Protein AF-A0A8T4EJM6-F1 (afdb_monomer_lite)

Radius of gyration: 61.66 Å; chains: 1; bounding box: 94×16×198 Å

Foldseek 3Di:
DDDDDDDDDDDDDPDDDDPPPPPPPVVVVVVVVVVVVVVVVVVVVVVVVVVVVVVVVVVVVVVVVVVVVVVVVVVVVVVVVVVVVVVVVVVVVVVVVVVVVVVDDDPVNVVVVVVVVVVVPPPPPQDPVNVVVVVVVPD

Secondary structure (DSSP, 8-state):
---------------S---------HHHHHHHHHHHHHHHHHHHHHHHHHHHHHHHHHHHHHHHHHHHHHHHHHHHHHHHHHHHHHHHHHHHHHHHHHHHHHHSPPHHHHHHHHHHHHHH-GGG---HHHHHHHHHTT-

Sequence (139 aa):
MPEMPQPPKQEVKKNIFGKEESSPNIIADVAAQVNNVSRSVKTVEDRFSTMHKKAQVTEQNMIANDKKLFGEIKIINSELMDLKSEIADMKEKLILLVKELKLSATKEEVGVLQKYLSYWEPMNFVTRAELEKATVKKK

pLDDT: mean 80.83, std 18.85, range [40.97, 98.12]

Structure (mmCIF, N/CA/C/O backbone):
data_AF-A0A8T4EJM6-F1
#
_entry.id   AF-A0A8T4EJM6-F1
#
loop_
_atom_site.group_PDB
_atom_site.id
_atom_site.type_symbol
_atom_site.label_atom_id
_atom_site.label_alt_id
_atom_site.label_comp_id
_atom_site.label_asym_id
_atom_site.label_entity_id
_atom_site.label_seq_id
_atom_site.pdbx_PDB_ins_code
_atom_site.Cartn_x
_atom_site.Cartn_y
_atom_site.Cartn_z
_atom_site.occupancy
_atom_site.B_iso_or_equiv
_atom_site.auth_seq_id
_atom_site.auth_comp_id
_atom_site.auth_asym_id
_atom_site.auth_atom_id
_atom_site.pdbx_PDB_model_num
ATOM 1 N N . MET A 1 1 ? 0.302 -4.172 -131.128 1.00 43.59 1 MET A N 1
ATOM 2 C CA . MET A 1 1 ? 1.629 -4.433 -131.733 1.00 43.59 1 MET A CA 1
ATOM 3 C C . MET A 1 1 ? 2.657 -3.533 -131.051 1.00 43.59 1 MET A C 1
ATOM 5 O O . MET A 1 1 ? 2.238 -2.518 -130.513 1.00 43.59 1 MET A O 1
ATOM 9 N N . PRO A 1 2 ? 3.918 -3.971 -130.935 1.00 48.62 2 PRO A N 1
ATOM 10 C CA . PRO A 1 2 ? 4.542 -4.316 -129.653 1.00 48.62 2 PRO A CA 1
ATOM 11 C C . PRO A 1 2 ? 5.724 -3.408 -129.284 1.00 48.62 2 PRO A C 1
ATOM 13 O O . PRO A 1 2 ? 6.381 -2.906 -130.180 1.00 48.62 2 PRO A O 1
ATOM 16 N N . GLU A 1 3 ? 6.037 -3.294 -127.989 1.00 44.16 3 GLU A N 1
ATOM 17 C CA . GLU A 1 3 ? 7.419 -3.332 -127.476 1.00 44.16 3 GLU A CA 1
ATOM 18 C C . GLU A 1 3 ? 7.443 -3.366 -125.933 1.00 44.16 3 GLU A C 1
ATOM 20 O O . GLU A 1 3 ? 6.932 -2.490 -125.243 1.00 44.16 3 GLU A O 1
ATOM 25 N N . MET A 1 4 ? 8.048 -4.420 -125.398 1.00 57.44 4 MET A N 1
ATOM 26 C CA . MET A 1 4 ? 8.813 -4.474 -124.143 1.00 57.44 4 MET A CA 1
ATOM 27 C C . MET A 1 4 ? 10.078 -5.274 -124.514 1.00 57.44 4 MET A C 1
ATOM 29 O O . MET A 1 4 ? 9.935 -6.127 -125.398 1.00 57.44 4 MET A O 1
ATOM 33 N N . PRO A 1 5 ? 11.273 -5.108 -123.894 1.00 61.00 5 PRO A N 1
ATOM 34 C CA . PRO A 1 5 ? 11.476 -4.945 -122.437 1.00 61.00 5 PRO A CA 1
ATOM 35 C C . PRO A 1 5 ? 12.724 -4.118 -122.003 1.00 61.00 5 PRO A C 1
ATOM 37 O O . PRO A 1 5 ? 13.556 -3.789 -122.838 1.00 61.00 5 PRO A O 1
ATOM 40 N N . GLN A 1 6 ? 12.890 -3.841 -120.690 1.00 59.22 6 GLN A N 1
ATOM 41 C CA . GLN A 1 6 ? 14.132 -4.003 -119.872 1.00 59.22 6 GLN A CA 1
ATOM 42 C C . GLN A 1 6 ? 14.034 -3.340 -118.456 1.00 59.22 6 GLN A C 1
ATOM 44 O O . GLN A 1 6 ? 13.124 -2.543 -118.245 1.00 59.22 6 GLN A O 1
ATOM 49 N N . PRO A 1 7 ? 14.862 -3.732 -117.446 1.00 57.78 7 PRO A N 1
ATOM 50 C CA . PRO A 1 7 ? 14.373 -4.226 -116.142 1.00 57.78 7 PRO A CA 1
ATOM 51 C C . PRO A 1 7 ? 14.774 -3.363 -114.898 1.00 57.78 7 PRO A C 1
ATOM 53 O O . PRO A 1 7 ? 14.925 -2.151 -115.018 1.00 57.78 7 PRO A O 1
ATOM 56 N N . PRO A 1 8 ? 14.828 -3.928 -113.667 1.00 51.88 8 PRO A N 1
ATOM 57 C CA . PRO A 1 8 ? 14.006 -3.570 -112.509 1.00 51.88 8 PRO A CA 1
ATOM 58 C C . PRO A 1 8 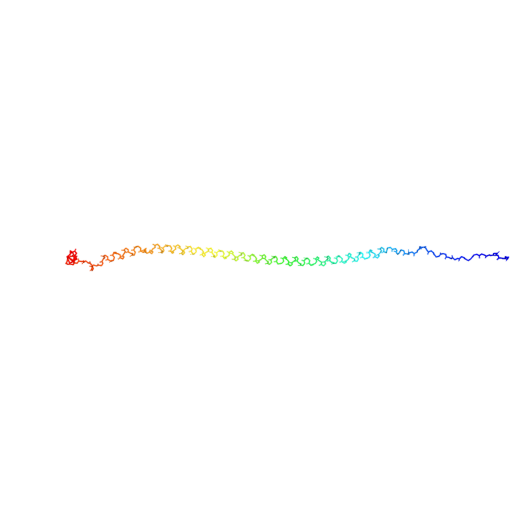? 14.623 -2.492 -111.591 1.00 51.88 8 PRO A C 1
ATOM 60 O O . PRO A 1 8 ? 15.818 -2.515 -111.298 1.00 51.88 8 PRO A O 1
ATOM 63 N N . LYS A 1 9 ? 13.800 -1.603 -111.016 1.00 51.62 9 LYS A N 1
ATOM 64 C CA . LYS A 1 9 ? 14.209 -0.797 -109.852 1.00 51.62 9 LYS A CA 1
ATOM 65 C C . LYS A 1 9 ? 13.709 -1.460 -108.574 1.00 51.62 9 LYS A C 1
ATOM 67 O O . LYS A 1 9 ? 12.513 -1.595 -108.346 1.00 51.62 9 LYS A O 1
ATOM 72 N N . GLN A 1 10 ? 14.679 -1.918 -107.792 1.00 51.53 10 GLN A N 1
ATOM 73 C CA . GLN A 1 10 ? 14.539 -2.431 -106.439 1.00 51.53 10 GLN A CA 1
ATOM 74 C C . GLN A 1 10 ? 13.879 -1.372 -105.550 1.00 51.53 10 GLN A C 1
ATOM 76 O O . GLN A 1 10 ? 14.484 -0.340 -105.270 1.00 51.53 10 GLN A O 1
ATOM 81 N N . GLU A 1 11 ? 12.671 -1.645 -105.064 1.00 44.59 11 GLU A N 1
ATOM 82 C CA . GLU A 1 11 ? 12.148 -0.958 -103.887 1.00 44.59 11 GLU A CA 1
ATOM 83 C C . GLU A 1 11 ? 12.376 -1.834 -102.658 1.00 44.59 11 GLU A C 1
ATOM 85 O O . GLU A 1 11 ? 11.870 -2.950 -102.513 1.00 44.59 11 GLU A O 1
ATOM 90 N N . VAL A 1 12 ? 13.237 -1.299 -101.800 1.00 43.44 12 VAL A N 1
ATOM 91 C CA . VAL A 1 12 ? 13.655 -1.811 -100.505 1.00 43.44 12 VAL A CA 1
ATOM 92 C C . VAL A 1 12 ? 12.421 -2.008 -99.625 1.00 43.44 12 VAL A C 1
ATOM 94 O O . VAL A 1 12 ? 11.829 -1.051 -99.126 1.00 43.44 12 VAL A O 1
ATOM 97 N N . LYS A 1 13 ? 12.035 -3.269 -99.408 1.00 47.09 13 LYS A N 1
ATOM 98 C CA . LYS A 1 13 ? 11.084 -3.637 -98.357 1.00 47.09 13 LYS A CA 1
ATOM 99 C C . LYS A 1 13 ? 11.690 -3.254 -97.005 1.00 47.09 13 LYS A C 1
ATOM 101 O O . LYS A 1 13 ? 12.674 -3.843 -96.571 1.00 47.09 13 LYS A O 1
ATOM 106 N N . LYS A 1 14 ? 11.099 -2.257 -96.350 1.00 50.00 14 LYS A N 1
ATOM 107 C CA . LYS A 1 14 ? 11.385 -1.877 -94.962 1.00 50.00 14 LYS A CA 1
ATOM 108 C C . LYS A 1 14 ? 10.957 -3.029 -94.032 1.00 50.00 14 LYS A C 1
ATOM 110 O O . LYS A 1 14 ? 9.767 -3.304 -93.907 1.00 50.00 14 LYS A O 1
ATOM 115 N N . ASN A 1 15 ? 11.942 -3.693 -93.423 1.00 45.47 15 ASN A N 1
ATOM 116 C CA . ASN A 1 15 ? 11.870 -4.573 -92.240 1.00 45.47 15 ASN A CA 1
ATOM 117 C C . ASN A 1 15 ? 10.779 -4.066 -91.261 1.00 45.47 15 ASN A C 1
ATOM 119 O O . ASN A 1 15 ? 10.802 -2.891 -90.905 1.00 45.47 15 ASN A O 1
ATOM 123 N N . ILE A 1 16 ? 9.701 -4.779 -90.896 1.00 54.12 16 ILE A N 1
ATOM 124 C CA . ILE A 1 16 ? 9.579 -6.032 -90.121 1.00 54.12 16 ILE A CA 1
ATOM 125 C C . ILE A 1 16 ? 10.751 -6.244 -89.155 1.00 54.12 16 ILE A C 1
ATOM 127 O O . ILE A 1 16 ? 11.829 -6.636 -89.573 1.00 54.12 16 ILE A O 1
ATOM 131 N N . PHE A 1 17 ? 10.476 -6.054 -87.862 1.00 52.31 17 PHE A N 1
ATOM 132 C CA . PHE A 1 17 ? 11.355 -6.302 -86.713 1.00 52.31 17 PHE A CA 1
ATOM 133 C C . PHE A 1 17 ? 12.494 -5.296 -86.481 1.00 52.31 17 PHE A C 1
ATOM 135 O O . PHE A 1 17 ? 13.527 -5.298 -87.136 1.00 52.31 17 PHE A O 1
ATOM 142 N N . GLY A 1 18 ? 12.292 -4.459 -85.465 1.00 43.28 18 GLY A N 1
ATOM 143 C CA . GLY A 1 18 ? 13.284 -3.519 -84.951 1.00 43.28 18 GLY A CA 1
ATOM 144 C C . GLY A 1 18 ? 12.760 -2.775 -83.729 1.00 43.28 18 GLY A C 1
ATOM 145 O O . GLY A 1 18 ? 12.884 -1.560 -83.644 1.00 43.28 18 GLY A O 1
ATOM 146 N N . LYS A 1 19 ? 12.095 -3.489 -82.812 1.00 45.06 19 LYS A N 1
ATOM 147 C CA . LYS A 1 19 ? 11.938 -3.006 -81.443 1.00 45.06 19 LYS A CA 1
ATOM 148 C C . LYS A 1 19 ? 13.307 -3.234 -80.811 1.00 45.06 19 LYS A C 1
ATOM 150 O O . LYS A 1 19 ? 13.647 -4.377 -80.522 1.00 45.06 19 LYS A O 1
ATOM 155 N N . GLU A 1 20 ? 14.118 -2.185 -80.704 1.00 47.81 20 GLU A N 1
ATOM 156 C CA . GLU A 1 20 ? 15.260 -2.198 -79.791 1.00 47.81 20 GLU A CA 1
ATOM 157 C C . GLU A 1 20 ? 14.686 -2.416 -78.393 1.00 47.81 20 GLU A C 1
ATOM 159 O O . GLU A 1 20 ? 14.169 -1.506 -77.743 1.00 47.81 20 GLU A O 1
ATOM 164 N N . GLU A 1 21 ? 14.683 -3.674 -77.968 1.00 49.88 21 GLU A N 1
ATOM 165 C CA . GLU A 1 21 ? 14.580 -4.022 -76.567 1.00 49.88 21 GLU A CA 1
ATOM 166 C C . GLU A 1 21 ? 15.812 -3.420 -75.900 1.00 49.88 21 GLU A C 1
ATOM 168 O O . GLU A 1 21 ? 16.925 -3.925 -76.021 1.00 49.88 21 GLU A O 1
ATOM 173 N N . SER A 1 22 ? 15.611 -2.273 -75.254 1.00 56.03 22 SER A N 1
ATOM 174 C CA . SER A 1 22 ? 16.578 -1.689 -74.343 1.00 56.03 22 SER A CA 1
ATOM 175 C C . SER A 1 22 ? 16.970 -2.766 -73.337 1.00 56.03 22 SER A C 1
ATOM 177 O O . SER A 1 22 ? 16.144 -3.162 -72.509 1.00 56.03 22 SER A O 1
ATOM 179 N N . SER A 1 23 ? 18.203 -3.260 -73.439 1.00 58.19 23 SER A N 1
ATOM 180 C CA . SER A 1 23 ? 18.793 -4.205 -72.499 1.00 58.19 23 SER A CA 1
ATOM 181 C C . SER A 1 23 ? 18.450 -3.786 -71.067 1.00 58.19 23 SER A C 1
ATOM 183 O O . SER A 1 23 ? 18.584 -2.595 -70.756 1.00 58.19 23 SER A O 1
ATOM 185 N N . PRO A 1 24 ? 18.010 -4.702 -70.182 1.00 60.78 24 PRO A N 1
ATOM 186 C CA . PRO A 1 24 ? 17.801 -4.357 -68.785 1.00 60.78 24 PRO A CA 1
ATOM 187 C C . PRO A 1 24 ? 19.124 -3.800 -68.273 1.00 60.78 24 PRO A C 1
ATOM 189 O O . PRO A 1 24 ? 20.154 -4.471 -68.310 1.00 60.78 24 PRO A O 1
ATOM 192 N N . ASN A 1 25 ? 19.126 -2.527 -67.897 1.00 73.75 25 ASN A N 1
ATOM 193 C CA . ASN A 1 25 ? 20.334 -1.834 -67.491 1.00 73.75 25 ASN A CA 1
ATOM 194 C C . ASN A 1 25 ? 20.641 -2.290 -66.057 1.00 73.75 25 ASN A C 1
ATOM 196 O O . ASN A 1 25 ? 20.297 -1.613 -65.092 1.00 73.75 25 ASN A O 1
ATOM 200 N N . ILE A 1 26 ? 21.206 -3.498 -65.924 1.00 80.06 26 ILE A N 1
ATOM 201 C CA . ILE A 1 26 ? 21.431 -4.215 -64.655 1.00 80.06 26 ILE A CA 1
ATOM 202 C C . ILE A 1 26 ? 22.166 -3.317 -63.653 1.00 80.06 26 ILE A C 1
ATOM 204 O O . ILE A 1 26 ? 21.869 -3.325 -62.465 1.00 80.06 26 ILE A O 1
ATOM 208 N N . ILE A 1 27 ? 23.075 -2.472 -64.142 1.00 83.12 27 ILE A N 1
ATOM 209 C CA . ILE A 1 27 ? 23.833 -1.518 -63.326 1.00 83.12 27 ILE A CA 1
ATOM 210 C C . ILE A 1 27 ? 22.912 -0.462 -62.690 1.00 83.12 27 ILE A C 1
ATOM 212 O O . ILE A 1 27 ? 23.094 -0.115 -61.524 1.00 83.12 27 ILE A O 1
ATOM 216 N N . ALA A 1 28 ? 21.906 0.027 -63.418 1.00 86.31 28 ALA A N 1
ATOM 217 C CA . ALA A 1 28 ? 20.951 1.006 -62.903 1.00 86.31 28 ALA A CA 1
ATOM 218 C C . ALA A 1 28 ? 19.988 0.388 -61.876 1.00 86.31 28 ALA A C 1
ATOM 220 O O . ALA A 1 28 ? 19.668 1.029 -60.876 1.00 86.31 28 ALA A O 1
ATOM 221 N N . ASP A 1 29 ? 19.573 -0.863 -62.085 1.00 88.44 29 ASP A N 1
ATOM 222 C CA . ASP A 1 29 ? 18.724 -1.597 -61.139 1.00 88.44 29 ASP A CA 1
ATOM 223 C C . ASP A 1 29 ? 19.488 -1.931 -59.844 1.00 88.44 29 ASP A C 1
ATOM 225 O O . ASP A 1 29 ? 19.028 -1.628 -58.743 1.00 88.44 29 ASP A O 1
ATOM 229 N N . VAL A 1 30 ? 20.733 -2.410 -59.952 1.00 89.25 30 VAL A N 1
ATOM 230 C CA . VAL A 1 30 ? 21.613 -2.623 -58.789 1.00 89.25 30 VAL A CA 1
ATOM 231 C C . VAL A 1 30 ? 21.860 -1.311 -58.036 1.00 89.25 30 VAL A C 1
ATOM 233 O O . VAL A 1 30 ? 21.776 -1.282 -56.808 1.00 89.25 30 VAL A O 1
ATOM 236 N N . ALA A 1 31 ? 22.091 -0.196 -58.736 1.00 90.56 31 ALA A N 1
ATOM 237 C CA . ALA A 1 31 ? 22.241 1.112 -58.098 1.00 90.56 31 ALA A CA 1
ATOM 238 C C . ALA A 1 31 ? 20.957 1.568 -57.375 1.00 90.56 31 ALA A C 1
ATOM 240 O O . ALA A 1 31 ? 21.029 2.149 -56.288 1.00 90.56 31 ALA A O 1
ATOM 241 N N . ALA A 1 32 ? 19.774 1.291 -57.929 1.00 92.31 32 ALA A N 1
ATOM 242 C CA . ALA A 1 32 ? 18.498 1.578 -57.273 1.00 92.31 32 ALA A CA 1
ATOM 243 C C . ALA A 1 32 ? 18.293 0.711 -56.018 1.00 92.31 32 ALA A C 1
ATOM 245 O O . ALA A 1 32 ? 17.879 1.220 -54.972 1.00 92.31 32 ALA A O 1
ATOM 246 N N . GLN A 1 33 ? 18.650 -0.572 -56.085 1.00 93.12 33 GLN A N 1
ATOM 247 C CA . GLN A 1 33 ? 18.592 -1.492 -54.949 1.00 93.12 33 GLN A CA 1
ATOM 248 C C . GLN A 1 33 ? 19.548 -1.070 -53.826 1.00 93.12 33 GLN A C 1
ATOM 250 O O . GLN A 1 33 ? 19.130 -1.007 -52.670 1.00 93.12 33 GLN A O 1
ATOM 255 N N . VAL A 1 34 ? 20.784 -0.672 -54.146 1.00 93.44 34 VAL A N 1
ATOM 256 C CA . VAL A 1 34 ? 21.749 -0.147 -53.160 1.00 93.44 34 VAL A CA 1
ATOM 257 C C . VAL A 1 34 ? 21.217 1.121 -52.484 1.00 93.44 34 VAL A C 1
ATOM 259 O O . VAL A 1 34 ? 21.299 1.254 -51.261 1.00 93.44 34 VAL A O 1
ATOM 262 N N . ASN A 1 35 ? 20.599 2.027 -53.244 1.00 94.50 35 ASN A N 1
ATOM 263 C CA . ASN A 1 35 ? 19.969 3.221 -52.680 1.00 94.50 35 ASN A CA 1
ATOM 264 C C . ASN A 1 35 ? 18.786 2.882 -51.756 1.00 94.50 35 ASN A C 1
ATOM 266 O O . ASN A 1 35 ? 18.632 3.498 -50.698 1.00 94.50 35 ASN A O 1
ATOM 270 N N . ASN A 1 36 ? 17.971 1.885 -52.107 1.00 95.19 36 ASN A N 1
ATOM 271 C CA . ASN A 1 36 ? 16.874 1.417 -51.256 1.00 95.19 36 ASN A CA 1
ATOM 272 C C . ASN A 1 36 ? 17.380 0.756 -49.968 1.00 95.19 36 ASN A C 1
ATOM 274 O O . ASN A 1 36 ? 16.823 1.002 -48.893 1.00 95.19 36 ASN A O 1
ATOM 278 N N . VAL A 1 37 ? 18.458 -0.027 -50.049 1.00 94.88 37 VAL A N 1
ATOM 279 C CA . VAL A 1 37 ? 19.117 -0.616 -48.876 1.00 94.88 37 VAL A CA 1
ATOM 280 C C . VAL A 1 37 ? 19.674 0.486 -47.977 1.00 94.88 37 VAL A C 1
ATOM 282 O O . VAL A 1 37 ? 19.388 0.481 -46.785 1.00 94.88 37 VAL A O 1
ATOM 285 N N . SER A 1 38 ? 20.365 1.485 -48.529 1.00 94.94 38 SER A N 1
ATOM 286 C CA . SER A 1 38 ? 20.903 2.614 -47.755 1.00 94.94 38 SER A CA 1
ATOM 287 C C . SER A 1 38 ? 19.809 3.386 -47.001 1.00 94.94 38 SER A C 1
ATOM 289 O O . SER A 1 38 ? 19.942 3.665 -45.807 1.00 94.94 38 SER A O 1
ATOM 291 N N . ARG A 1 39 ? 18.671 3.659 -47.655 1.00 95.31 39 ARG A N 1
ATOM 292 C CA . ARG A 1 39 ? 17.504 4.289 -47.007 1.00 95.31 39 ARG A CA 1
ATOM 293 C C . ARG A 1 39 ? 16.903 3.415 -45.907 1.00 95.31 39 ARG A C 1
ATOM 295 O O . ARG A 1 39 ? 16.498 3.928 -44.862 1.00 95.31 39 ARG A O 1
ATOM 302 N N . SER A 1 40 ? 16.847 2.106 -46.139 1.00 94.88 40 SER A N 1
ATOM 303 C CA . SER A 1 40 ? 16.324 1.142 -45.169 1.00 94.88 40 SER A CA 1
ATOM 304 C C . SER A 1 40 ? 17.226 1.048 -43.940 1.00 94.88 40 SER A C 1
ATOM 306 O O . SER A 1 40 ? 16.718 1.104 -42.823 1.00 94.88 40 SER A O 1
ATOM 308 N N . VAL A 1 41 ? 18.548 1.002 -44.134 1.00 96.44 41 VAL A N 1
ATOM 309 C CA . VAL A 1 41 ? 19.545 1.020 -43.051 1.00 96.44 41 VAL A CA 1
ATOM 310 C C . VAL A 1 41 ? 19.384 2.280 -42.209 1.00 96.44 41 VAL A C 1
ATOM 312 O O . VAL A 1 41 ? 19.170 2.171 -41.005 1.00 96.44 41 VAL A O 1
ATOM 315 N N . LYS A 1 42 ? 19.335 3.459 -42.839 1.00 96.75 42 LYS A N 1
ATOM 316 C CA . LYS A 1 42 ? 19.123 4.725 -42.123 1.00 96.75 42 LYS A CA 1
ATOM 317 C C . LYS A 1 42 ? 17.821 4.732 -41.312 1.00 96.75 42 LYS A C 1
ATOM 319 O O . LYS A 1 42 ? 17.795 5.148 -40.161 1.00 96.75 42 LYS A O 1
ATOM 324 N N . THR A 1 43 ? 16.737 4.210 -41.886 1.00 96.88 43 THR A N 1
ATOM 325 C CA . THR A 1 43 ? 15.446 4.107 -41.186 1.00 96.88 43 THR A CA 1
ATOM 326 C C . THR A 1 43 ? 15.529 3.178 -39.972 1.00 96.88 43 THR A C 1
ATOM 328 O O . THR A 1 43 ? 14.911 3.447 -38.940 1.00 96.88 43 THR A O 1
ATOM 331 N N . VAL A 1 44 ? 16.268 2.071 -40.078 1.00 97.12 44 VAL A N 1
ATOM 332 C CA . VAL A 1 44 ? 16.488 1.141 -38.963 1.00 97.12 44 VAL A CA 1
ATOM 333 C C . VAL A 1 44 ? 17.348 1.788 -37.880 1.00 97.12 44 VAL A C 1
ATOM 335 O O . VAL A 1 44 ? 17.007 1.664 -36.707 1.00 97.12 44 VAL A O 1
ATOM 338 N N . GLU A 1 45 ? 18.392 2.523 -38.250 1.00 97.25 45 GLU A N 1
ATOM 339 C CA . GLU A 1 45 ? 19.234 3.272 -37.311 1.00 97.25 45 GLU A CA 1
ATOM 340 C C . GLU A 1 45 ? 18.425 4.323 -36.537 1.00 97.25 45 GLU A C 1
ATOM 342 O O . GLU A 1 45 ? 18.480 4.366 -35.304 1.00 97.25 45 GLU A O 1
ATOM 347 N N . ASP A 1 46 ? 17.591 5.104 -37.227 1.00 97.31 46 ASP A N 1
ATOM 348 C CA . ASP A 1 46 ? 16.720 6.109 -36.603 1.00 97.31 46 ASP A CA 1
ATOM 349 C C . ASP A 1 46 ? 15.705 5.463 -35.640 1.00 97.31 46 ASP A C 1
ATOM 351 O O . ASP A 1 46 ? 15.461 5.951 -34.524 1.00 97.31 46 ASP A O 1
ATOM 355 N N . ARG A 1 47 ? 15.129 4.319 -36.035 1.00 97.00 47 ARG A N 1
ATOM 356 C CA . ARG A 1 47 ? 14.215 3.538 -35.184 1.00 97.00 47 ARG A CA 1
ATOM 357 C C . ARG A 1 47 ? 14.932 2.949 -33.978 1.00 97.00 47 ARG A C 1
ATOM 359 O O . ARG A 1 47 ? 14.382 3.005 -32.879 1.00 97.00 47 ARG A O 1
ATOM 366 N N . PHE A 1 48 ? 16.142 2.429 -34.157 1.00 97.81 48 PHE A N 1
ATOM 367 C CA . PHE A 1 48 ? 16.953 1.885 -33.074 1.00 97.81 48 PHE A CA 1
ATOM 368 C C . PHE A 1 48 ? 17.317 2.976 -32.064 1.00 97.81 48 PHE A C 1
ATOM 370 O O . PHE A 1 48 ? 17.095 2.795 -30.868 1.00 97.81 48 PHE A O 1
ATOM 377 N N . SER A 1 49 ? 17.759 4.147 -32.535 1.00 97.69 49 SER A N 1
ATOM 378 C CA . SER A 1 49 ? 18.028 5.308 -31.678 1.00 97.69 49 SER A CA 1
ATOM 379 C C . SER A 1 49 ? 16.784 5.726 -30.887 1.00 97.69 49 SER A C 1
ATOM 381 O O . SER A 1 49 ? 16.845 5.964 -29.679 1.00 97.69 49 SER A O 1
ATOM 383 N N . THR A 1 50 ? 15.621 5.751 -31.542 1.00 97.81 50 THR A N 1
ATOM 384 C CA . THR A 1 50 ? 14.341 6.077 -30.897 1.00 97.81 50 THR A CA 1
ATOM 385 C C . THR A 1 50 ? 13.944 5.034 -29.852 1.00 97.81 50 THR A C 1
ATOM 387 O O . THR A 1 50 ? 13.514 5.393 -28.756 1.00 97.81 50 THR A O 1
ATOM 390 N N . MET A 1 51 ? 14.091 3.747 -30.166 1.00 97.50 51 MET A N 1
ATOM 391 C CA . MET A 1 51 ? 13.797 2.651 -29.244 1.00 97.50 51 MET A CA 1
ATOM 392 C C . MET A 1 51 ? 14.716 2.692 -28.026 1.00 97.50 51 MET A C 1
ATOM 394 O O . MET A 1 51 ? 14.235 2.562 -26.905 1.00 97.50 51 MET A O 1
ATOM 398 N N . HIS A 1 52 ? 16.007 2.942 -28.234 1.00 97.50 52 HIS A N 1
ATOM 399 C CA . HIS A 1 52 ? 16.980 3.058 -27.155 1.00 97.50 52 HIS A CA 1
ATOM 400 C C . HIS A 1 52 ? 16.638 4.215 -26.206 1.00 97.50 52 HIS A C 1
ATOM 402 O O . HIS A 1 52 ? 16.569 4.021 -24.994 1.00 97.50 52 HIS A O 1
ATOM 408 N N . LYS A 1 53 ? 16.302 5.394 -26.750 1.00 98.06 53 LYS A N 1
ATOM 409 C CA . LYS A 1 53 ? 15.841 6.541 -25.947 1.00 98.06 53 LYS A CA 1
ATOM 410 C C . LYS A 1 53 ? 14.571 6.219 -25.156 1.00 98.06 53 LYS A C 1
ATOM 412 O O . LYS A 1 53 ? 14.475 6.567 -23.984 1.00 98.06 53 LYS A O 1
ATOM 417 N N . LYS A 1 54 ? 13.600 5.539 -25.778 1.00 98.00 54 LYS A N 1
ATOM 418 C CA . LYS A 1 54 ? 12.374 5.103 -25.090 1.00 98.00 54 LYS A CA 1
ATOM 419 C C . LYS A 1 54 ? 12.681 4.120 -23.963 1.00 98.00 54 LYS A C 1
ATOM 421 O O . LYS A 1 54 ? 12.157 4.305 -22.874 1.00 98.00 54 LYS A O 1
ATOM 426 N N . ALA A 1 55 ? 13.549 3.137 -24.201 1.00 97.62 55 ALA A N 1
ATOM 427 C CA . ALA A 1 55 ? 13.965 2.175 -23.185 1.00 97.62 55 ALA A CA 1
ATOM 428 C C . ALA A 1 55 ? 14.610 2.874 -21.979 1.00 97.62 55 ALA A C 1
ATOM 430 O O . ALA A 1 55 ? 14.221 2.602 -20.848 1.00 97.62 55 ALA A O 1
ATOM 431 N N . GLN A 1 56 ? 15.498 3.844 -22.218 1.00 97.81 56 GLN A N 1
ATOM 432 C CA . GLN A 1 56 ? 16.136 4.622 -21.154 1.00 97.81 56 GLN A CA 1
ATOM 433 C C . GLN A 1 56 ? 15.120 5.427 -20.326 1.00 97.81 56 GLN A C 1
ATOM 435 O O . GLN A 1 56 ? 15.189 5.443 -19.099 1.00 97.81 56 GLN A O 1
ATOM 440 N N . VAL A 1 57 ? 14.152 6.082 -20.975 1.00 98.06 57 VAL A N 1
ATOM 441 C CA . VAL A 1 57 ? 13.093 6.824 -20.267 1.00 98.06 57 VAL A CA 1
ATOM 442 C C . VAL A 1 57 ? 12.190 5.872 -19.482 1.00 98.06 57 VAL A C 1
ATOM 444 O O . VAL A 1 57 ? 11.827 6.165 -18.345 1.00 98.06 57 VAL A O 1
ATOM 447 N N . THR A 1 58 ? 11.843 4.717 -20.052 1.00 98.12 58 THR A N 1
ATOM 448 C CA . THR A 1 58 ? 11.065 3.686 -19.356 1.00 98.12 58 THR A CA 1
ATOM 449 C C . THR A 1 58 ? 11.801 3.167 -18.126 1.00 98.12 58 THR A C 1
ATOM 451 O O . THR A 1 58 ? 11.182 3.046 -17.073 1.00 98.12 58 THR A O 1
ATOM 454 N N . GLU A 1 59 ? 13.104 2.915 -18.221 1.00 97.81 59 GLU A N 1
ATOM 455 C CA . GLU A 1 59 ? 13.927 2.477 -17.093 1.00 97.81 59 GLU A CA 1
ATOM 456 C C . GLU A 1 59 ? 13.977 3.540 -15.987 1.00 97.81 59 GLU A C 1
ATOM 458 O O . GLU A 1 59 ? 13.737 3.237 -14.818 1.00 97.81 59 GLU A O 1
ATOM 463 N N . GLN A 1 60 ? 14.184 4.808 -16.350 1.00 97.44 60 GLN A N 1
ATOM 464 C CA . GLN A 1 60 ? 14.150 5.912 -15.387 1.00 97.44 60 GLN A CA 1
ATOM 465 C C . GLN A 1 60 ? 12.783 6.042 -14.707 1.00 97.44 60 GLN A C 1
ATOM 467 O O . GLN A 1 60 ? 12.715 6.189 -13.485 1.00 97.44 60 GLN A O 1
ATOM 472 N N . ASN A 1 61 ? 11.696 5.939 -15.474 1.00 97.94 61 ASN A N 1
ATOM 473 C CA . ASN A 1 61 ? 10.338 5.968 -14.938 1.00 97.94 61 ASN A CA 1
ATOM 474 C C . ASN A 1 61 ? 10.067 4.772 -14.022 1.00 97.94 61 ASN A C 1
ATOM 476 O O . ASN A 1 61 ? 9.431 4.936 -12.984 1.00 97.94 61 ASN A O 1
ATOM 480 N N . MET A 1 62 ? 10.569 3.588 -14.369 1.00 97.81 62 MET A N 1
ATOM 481 C CA . MET A 1 62 ? 10.439 2.390 -13.548 1.00 97.81 62 MET A CA 1
ATOM 482 C C . MET A 1 62 ? 11.170 2.558 -12.213 1.00 97.81 62 MET A C 1
ATOM 484 O O . MET A 1 62 ? 10.572 2.303 -11.173 1.00 97.81 62 MET A O 1
ATOM 488 N N . ILE A 1 63 ? 12.403 3.073 -12.215 1.00 97.62 63 ILE A N 1
ATOM 489 C CA . ILE A 1 63 ? 13.165 3.358 -10.986 1.00 97.62 63 ILE A CA 1
ATOM 490 C C . ILE A 1 63 ? 12.467 4.427 -10.136 1.00 97.62 63 ILE A C 1
ATOM 492 O O . ILE A 1 63 ? 12.396 4.306 -8.912 1.00 97.62 63 ILE A O 1
ATOM 496 N N . ALA A 1 64 ? 11.958 5.492 -10.760 1.00 97.81 64 ALA A N 1
ATOM 497 C CA . ALA A 1 64 ? 11.230 6.540 -10.049 1.00 97.81 64 ALA A CA 1
ATOM 498 C C . ALA A 1 64 ? 9.943 5.996 -9.412 1.00 97.81 64 ALA A C 1
ATOM 500 O O . ALA A 1 64 ? 9.648 6.300 -8.254 1.00 97.81 64 ALA A O 1
ATOM 501 N N . ASN A 1 65 ? 9.208 5.160 -10.147 1.00 98.06 65 ASN A N 1
ATOM 502 C CA . ASN A 1 65 ? 7.993 4.528 -9.656 1.00 98.06 65 ASN A CA 1
ATOM 503 C C . ASN A 1 65 ? 8.285 3.531 -8.528 1.00 98.06 65 ASN A C 1
ATOM 505 O O . ASN A 1 65 ? 7.591 3.547 -7.521 1.00 98.06 65 ASN A O 1
ATOM 509 N N . ASP A 1 66 ? 9.339 2.726 -8.645 1.00 98.00 66 ASP A N 1
ATOM 510 C CA . ASP A 1 66 ? 9.753 1.775 -7.608 1.00 98.00 66 ASP A CA 1
ATOM 511 C C . ASP A 1 66 ? 10.112 2.486 -6.293 1.00 98.00 66 ASP A C 1
ATOM 513 O O . ASP A 1 66 ? 9.613 2.139 -5.222 1.00 98.00 66 ASP A O 1
ATOM 517 N N . LYS A 1 67 ? 10.874 3.586 -6.371 1.00 97.88 67 LYS A N 1
ATOM 518 C CA . LYS A 1 67 ? 11.170 4.435 -5.203 1.00 97.88 67 LYS A CA 1
ATOM 519 C C . LYS A 1 67 ? 9.909 5.018 -4.570 1.00 97.88 67 LYS A C 1
ATOM 521 O O . LYS A 1 67 ? 9.812 5.068 -3.343 1.00 97.88 67 LYS A O 1
ATOM 526 N N . LYS A 1 68 ? 8.963 5.473 -5.395 1.00 98.00 68 LYS A N 1
ATOM 527 C CA . LYS A 1 68 ? 7.684 6.014 -4.927 1.00 98.00 68 LYS A CA 1
ATOM 528 C C . LYS A 1 68 ? 6.867 4.936 -4.211 1.00 98.00 68 LYS A C 1
ATOM 530 O O . LYS A 1 68 ? 6.464 5.163 -3.075 1.00 98.00 68 LYS A O 1
ATOM 535 N N . LEU A 1 69 ? 6.708 3.762 -4.822 1.00 97.81 69 LEU A N 1
ATOM 536 C CA . LEU A 1 69 ? 6.004 2.619 -4.233 1.00 97.81 69 LEU A CA 1
ATOM 537 C C . LEU A 1 69 ? 6.641 2.186 -2.912 1.00 97.81 69 LEU A C 1
ATOM 539 O O . LEU A 1 69 ? 5.940 1.951 -1.933 1.00 97.81 69 LEU A O 1
ATOM 543 N N . PHE A 1 70 ? 7.971 2.137 -2.839 1.00 97.88 70 PHE A N 1
ATOM 544 C CA . PHE A 1 70 ? 8.664 1.816 -1.594 1.00 97.88 70 PHE A CA 1
ATOM 545 C C . PHE A 1 70 ? 8.421 2.865 -0.497 1.00 97.88 70 PHE A C 1
ATOM 547 O O . PHE A 1 70 ? 8.286 2.518 0.678 1.00 97.88 70 PHE A O 1
ATOM 554 N N . GLY A 1 71 ? 8.335 4.145 -0.869 1.00 98.06 71 GLY A N 1
ATOM 555 C CA . GLY A 1 71 ? 7.923 5.220 0.034 1.00 98.06 71 GLY A CA 1
ATOM 556 C C . GLY A 1 71 ? 6.491 5.037 0.539 1.00 98.06 71 GLY A C 1
ATOM 557 O O . GLY A 1 71 ? 6.262 5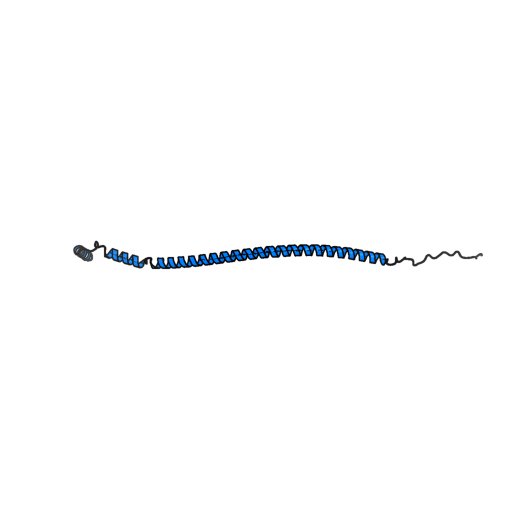.083 1.745 1.00 98.06 71 GLY A O 1
ATOM 558 N N . GLU A 1 72 ? 5.550 4.757 -0.360 1.00 98.00 72 GLU A N 1
ATOM 559 C CA . GLU A 1 72 ? 4.142 4.507 -0.021 1.00 98.00 72 GLU A CA 1
ATOM 560 C C . GLU A 1 72 ? 3.986 3.291 0.902 1.00 98.00 72 GLU A C 1
ATOM 562 O O . GLU A 1 72 ? 3.302 3.376 1.917 1.00 98.00 72 GLU A O 1
ATOM 567 N N . ILE A 1 73 ? 4.697 2.191 0.635 1.00 98.06 73 ILE A N 1
ATOM 568 C CA . ILE A 1 73 ? 4.700 0.999 1.498 1.00 98.06 73 ILE A CA 1
ATOM 569 C C . ILE A 1 73 ? 5.201 1.334 2.907 1.00 98.06 73 ILE A C 1
ATOM 571 O O . ILE A 1 73 ? 4.670 0.818 3.892 1.00 98.06 73 ILE A O 1
ATOM 575 N N . LYS A 1 74 ? 6.227 2.180 3.040 1.00 98.06 74 LYS A N 1
ATOM 576 C CA . LYS A 1 74 ? 6.718 2.607 4.359 1.00 98.06 74 LYS A CA 1
ATOM 577 C C . LYS A 1 74 ? 5.687 3.435 5.114 1.00 98.06 74 LYS A C 1
ATOM 579 O O . LYS A 1 74 ? 5.515 3.213 6.308 1.00 98.06 74 LYS A O 1
ATOM 584 N N . ILE A 1 75 ? 5.012 4.350 4.422 1.00 98.00 75 ILE A N 1
ATOM 585 C CA . ILE A 1 75 ? 3.950 5.175 5.006 1.00 98.00 75 ILE A CA 1
ATOM 586 C C . ILE A 1 75 ? 2.806 4.277 5.481 1.00 98.00 75 ILE A C 1
ATOM 588 O O . ILE A 1 75 ? 2.472 4.316 6.658 1.00 98.00 75 ILE A O 1
ATOM 592 N N . ILE A 1 76 ? 2.313 3.380 4.622 1.00 98.06 76 ILE A N 1
ATOM 593 C CA . ILE A 1 76 ? 1.247 2.426 4.966 1.00 98.06 76 ILE A CA 1
ATOM 594 C C . ILE A 1 76 ? 1.640 1.567 6.175 1.00 98.06 76 ILE A C 1
ATOM 596 O O . ILE A 1 76 ? 0.824 1.327 7.059 1.00 98.06 76 ILE A O 1
ATOM 600 N N . ASN A 1 77 ? 2.892 1.102 6.248 1.00 97.94 77 ASN A N 1
ATOM 601 C CA . ASN A 1 77 ? 3.359 0.340 7.408 1.00 97.94 77 ASN A CA 1
ATOM 602 C C . ASN A 1 77 ? 3.364 1.173 8.697 1.00 97.94 77 ASN A C 1
ATOM 604 O O . ASN A 1 77 ? 3.010 0.640 9.747 1.00 97.94 77 ASN A O 1
ATOM 608 N N . SER A 1 78 ? 3.753 2.449 8.626 1.00 97.94 78 SER A N 1
ATOM 609 C CA . SER A 1 78 ? 3.687 3.366 9.770 1.00 97.94 78 SER A CA 1
ATOM 610 C C . SER A 1 78 ? 2.242 3.574 10.215 1.00 97.94 78 SER A C 1
ATOM 612 O O . SER A 1 78 ? 1.925 3.347 11.376 1.00 97.94 78 SER A O 1
ATOM 614 N N . GLU A 1 79 ? 1.352 3.900 9.278 1.00 97.88 79 GLU A N 1
ATOM 615 C CA . GLU A 1 79 ? -0.074 4.105 9.552 1.00 97.88 79 GLU A CA 1
ATOM 616 C C . GLU A 1 79 ? -0.723 2.852 10.157 1.00 97.88 79 GLU A C 1
ATOM 618 O O . GLU A 1 79 ? -1.546 2.943 11.065 1.00 97.88 79 GLU A O 1
ATOM 623 N N . LEU A 1 80 ? -0.323 1.657 9.711 1.00 97.94 80 LEU A N 1
ATOM 624 C CA . LEU A 1 80 ? -0.811 0.395 10.267 1.00 97.94 80 LEU A CA 1
ATOM 625 C C . LEU A 1 80 ? -0.316 0.167 11.703 1.00 97.94 80 LEU A C 1
ATOM 627 O O . LEU A 1 80 ? -1.064 -0.364 12.530 1.00 97.94 80 LEU A O 1
ATOM 631 N N . MET A 1 81 ? 0.924 0.555 12.018 1.00 97.75 81 MET A N 1
ATOM 632 C CA . MET A 1 81 ? 1.440 0.510 13.390 1.00 97.75 81 MET A CA 1
ATOM 633 C C . MET A 1 81 ? 0.684 1.476 14.303 1.00 97.75 81 MET A C 1
ATOM 635 O O . MET A 1 81 ? 0.280 1.070 15.396 1.00 97.75 81 MET A O 1
ATOM 639 N N . ASP A 1 82 ? 0.439 2.698 13.837 1.00 97.69 82 ASP A N 1
ATOM 640 C CA . ASP A 1 82 ? -0.309 3.712 14.581 1.00 97.69 82 ASP A CA 1
ATOM 641 C C . ASP A 1 82 ? -1.748 3.243 14.835 1.00 97.69 82 ASP A C 1
ATOM 643 O O . ASP A 1 82 ? -2.195 3.186 15.981 1.00 97.69 82 ASP A O 1
ATOM 647 N N . LEU A 1 83 ? -2.433 2.745 13.800 1.00 97.56 83 LEU A N 1
ATOM 648 C CA . LEU A 1 83 ? -3.786 2.190 13.906 1.00 97.56 83 LEU A CA 1
ATOM 649 C C . LEU A 1 83 ? -3.851 0.997 14.870 1.00 97.56 83 LEU A C 1
ATOM 651 O O . LEU A 1 83 ? -4.810 0.847 15.631 1.00 97.56 83 LEU A O 1
ATOM 655 N N . LYS A 1 84 ? -2.824 0.141 14.888 1.00 97.81 84 LYS A N 1
ATOM 656 C CA . LYS A 1 84 ? -2.736 -0.958 15.858 1.00 97.81 84 LYS A CA 1
ATOM 657 C C . LYS A 1 84 ? -2.623 -0.436 17.294 1.00 97.81 84 LYS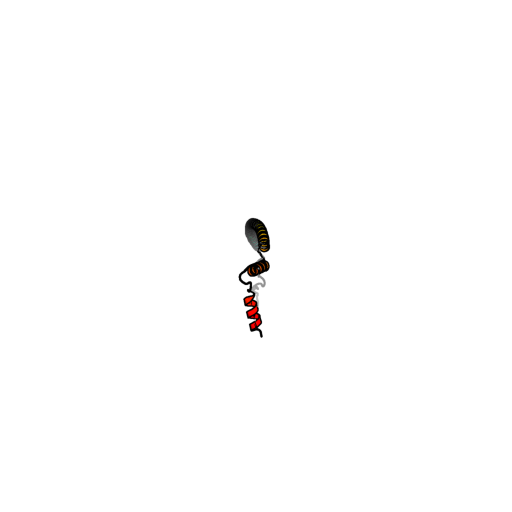 A C 1
ATOM 659 O O . LYS A 1 84 ? -3.229 -1.034 18.187 1.00 97.81 84 LYS A O 1
ATOM 664 N N . SER A 1 85 ? -1.871 0.644 17.512 1.00 97.69 85 SER A N 1
ATOM 665 C CA . SER A 1 85 ? -1.779 1.307 18.817 1.00 97.69 85 SER A CA 1
ATOM 666 C C . SER A 1 85 ? -3.126 1.902 19.224 1.00 97.69 85 SER A C 1
ATOM 668 O O . SER A 1 85 ? -3.616 1.614 20.313 1.00 97.69 85 SER A O 1
ATOM 670 N N . GLU A 1 86 ? -3.790 2.631 18.326 1.00 97.75 86 GLU A N 1
ATOM 671 C CA . GLU A 1 86 ? -5.106 3.223 18.591 1.00 97.75 86 GLU A CA 1
ATOM 672 C C . GLU A 1 86 ? -6.166 2.164 18.932 1.00 97.75 86 GLU A C 1
ATOM 674 O O . GLU A 1 86 ? -6.979 2.354 19.839 1.00 97.75 86 GLU A O 1
ATOM 679 N N . ILE A 1 87 ? -6.147 1.011 18.253 1.00 97.50 87 ILE A N 1
ATOM 680 C CA . ILE A 1 87 ? -7.032 -0.118 18.576 1.00 97.50 87 ILE A CA 1
ATOM 681 C C . ILE A 1 87 ? -6.745 -0.670 19.976 1.00 97.50 87 ILE A C 1
ATOM 683 O O . ILE A 1 87 ? -7.686 -1.018 20.699 1.00 97.50 87 ILE A O 1
ATOM 687 N N . ALA A 1 88 ? -5.474 -0.774 20.368 1.00 97.25 88 ALA A N 1
ATOM 688 C CA . ALA A 1 88 ? -5.109 -1.227 21.707 1.00 97.25 88 ALA A CA 1
ATOM 689 C C . ALA A 1 88 ? -5.628 -0.254 22.780 1.00 97.25 88 ALA A C 1
ATOM 691 O O . ALA A 1 88 ? -6.271 -0.695 23.737 1.00 97.25 88 ALA A O 1
ATOM 692 N N . ASP A 1 89 ? -5.466 1.050 22.559 1.00 97.38 89 ASP A N 1
ATOM 693 C CA . ASP A 1 89 ? -5.953 2.097 23.460 1.00 97.38 89 ASP A CA 1
ATOM 694 C C . ASP A 1 89 ? -7.487 2.108 23.547 1.00 97.38 89 ASP A C 1
ATOM 696 O O . ASP A 1 89 ? -8.069 2.225 24.630 1.00 97.38 89 ASP A O 1
ATOM 700 N N . MET A 1 90 ? -8.181 1.944 22.415 1.00 97.19 90 MET A N 1
ATOM 701 C CA . MET A 1 90 ? -9.642 1.820 22.390 1.00 97.19 90 MET A CA 1
ATOM 702 C C . MET A 1 90 ? -10.118 0.595 23.166 1.00 97.19 90 MET A C 1
ATOM 704 O O . MET A 1 90 ? -11.090 0.680 23.921 1.00 97.19 90 MET A O 1
ATOM 708 N N . LYS A 1 91 ? -9.431 -0.542 23.020 1.00 97.25 91 LYS A N 1
ATOM 709 C CA . LYS A 1 91 ? -9.741 -1.756 23.780 1.00 97.25 91 LYS A CA 1
ATOM 710 C C . LYS A 1 91 ? -9.591 -1.518 25.282 1.00 97.25 91 LYS A C 1
ATOM 712 O O . LYS A 1 91 ? -10.447 -1.962 26.047 1.00 97.25 91 LYS A O 1
ATOM 717 N N . GLU A 1 92 ? -8.545 -0.819 25.710 1.00 96.88 92 GLU A N 1
ATOM 718 C CA . GLU A 1 92 ? -8.348 -0.487 27.122 1.00 96.88 92 GLU A CA 1
ATOM 719 C C . GLU A 1 92 ? -9.461 0.426 27.654 1.00 96.88 92 GLU A C 1
ATOM 721 O O . GLU A 1 92 ? -10.073 0.118 28.682 1.00 96.88 92 GLU A O 1
ATOM 726 N N . LYS A 1 93 ? -9.814 1.482 26.911 1.00 96.12 93 LYS A N 1
ATOM 727 C CA . LYS A 1 93 ? -10.935 2.375 27.252 1.00 96.12 93 LYS A CA 1
ATOM 728 C C . LYS A 1 93 ? -12.267 1.628 27.340 1.00 96.12 93 LYS A C 1
ATOM 730 O O . LYS A 1 93 ? -13.036 1.861 28.268 1.00 96.12 93 LYS A O 1
ATOM 735 N N . LEU A 1 94 ? -12.532 0.689 26.430 1.00 95.25 94 LEU A N 1
ATOM 736 C CA . LEU A 1 94 ? -13.730 -0.155 26.489 1.00 95.25 94 LEU A CA 1
ATOM 737 C C . LEU A 1 94 ? -13.749 -1.038 27.740 1.00 95.25 94 LEU A C 1
ATOM 739 O O . LEU A 1 94 ? -14.790 -1.169 28.381 1.00 95.25 94 LEU A O 1
ATOM 743 N N . ILE A 1 95 ? -12.610 -1.619 28.125 1.00 95.44 95 ILE A N 1
ATOM 744 C CA . ILE A 1 95 ? -12.509 -2.402 29.365 1.00 95.44 95 ILE A CA 1
ATOM 745 C C . ILE A 1 95 ? -12.793 -1.519 30.587 1.00 95.44 95 ILE A C 1
ATOM 747 O O . ILE A 1 95 ? -13.478 -1.969 31.508 1.00 95.44 95 ILE A O 1
ATOM 751 N N . LEU A 1 96 ? -12.295 -0.280 30.606 1.00 94.31 96 LEU A N 1
ATOM 752 C CA . LEU A 1 96 ? -12.585 0.681 31.673 1.00 94.31 96 LEU A CA 1
ATOM 753 C C . LEU A 1 96 ? -14.077 1.024 31.734 1.00 94.31 96 LEU A C 1
ATOM 755 O O . LEU A 1 96 ? -14.670 0.893 32.802 1.00 94.31 96 LEU A O 1
ATOM 759 N N . LEU A 1 97 ? -14.708 1.326 30.598 1.00 92.38 97 LEU A N 1
ATOM 760 C CA . LEU A 1 97 ? -16.153 1.575 30.537 1.00 92.38 97 LEU A CA 1
ATOM 761 C C . LEU A 1 97 ? -16.962 0.383 31.055 1.00 92.38 97 LEU A C 1
ATOM 763 O O . LEU A 1 97 ? -17.905 0.562 31.820 1.00 92.38 97 LEU A O 1
ATOM 767 N N . VAL A 1 98 ? -16.581 -0.848 30.698 1.00 91.88 98 VAL A N 1
ATOM 768 C CA . VAL A 1 98 ? -17.240 -2.058 31.217 1.00 91.88 98 VAL A CA 1
ATOM 769 C C . VAL A 1 98 ? -17.083 -2.175 32.737 1.00 91.88 98 VAL A C 1
ATOM 771 O O . VAL A 1 98 ? -18.016 -2.615 33.410 1.00 91.88 98 VAL A O 1
ATOM 774 N N . LYS A 1 99 ? -15.931 -1.796 33.303 1.00 91.69 99 LYS A N 1
ATOM 775 C CA . LYS A 1 99 ? -15.732 -1.778 34.763 1.00 91.69 99 LYS A CA 1
ATOM 776 C C . LYS A 1 99 ? -16.606 -0.720 35.435 1.00 91.69 99 LYS A C 1
ATOM 778 O O . LYS A 1 99 ? -17.240 -1.028 36.439 1.00 91.69 99 LYS A O 1
ATOM 783 N N . GLU A 1 100 ? -16.678 0.482 34.875 1.00 88.88 100 GLU A N 1
ATOM 784 C CA . GLU A 1 100 ? -17.519 1.565 35.397 1.00 88.88 100 GLU A CA 1
ATOM 785 C C . GLU A 1 100 ? -19.009 1.218 35.324 1.00 88.88 100 GLU A C 1
ATOM 787 O O . GLU A 1 100 ? -19.731 1.403 36.300 1.00 88.88 100 GLU A O 1
ATOM 792 N N . LEU A 1 101 ? -19.461 0.615 34.221 1.00 86.31 101 LEU A N 1
ATOM 793 C CA . LEU A 1 101 ? -20.829 0.110 34.071 1.00 86.31 101 LEU A CA 1
ATOM 794 C C . LEU A 1 101 ? -21.186 -0.948 35.119 1.00 86.31 101 LEU A C 1
ATOM 796 O O . LEU A 1 101 ? -22.317 -0.971 35.588 1.00 86.31 101 LEU A O 1
ATOM 800 N N . LYS A 1 102 ? -20.234 -1.806 35.507 1.00 83.81 102 LYS A N 1
ATOM 801 C CA . LYS A 1 102 ? -20.436 -2.791 36.582 1.00 83.81 102 LYS A CA 1
ATOM 802 C C . LYS A 1 102 ? -20.466 -2.169 37.979 1.00 83.81 102 LYS A C 1
ATOM 804 O O . LYS A 1 102 ? -21.086 -2.742 38.864 1.00 83.81 102 LYS A O 1
ATOM 809 N N . LEU A 1 103 ? -19.756 -1.060 38.188 1.00 80.81 103 LEU A N 1
ATOM 810 C CA . LEU A 1 103 ? -19.754 -0.318 39.455 1.00 80.81 103 LEU A CA 1
ATOM 811 C C . LEU A 1 103 ? -20.961 0.619 39.583 1.00 80.81 103 LEU A C 1
ATOM 813 O O . LEU A 1 103 ? -21.309 1.022 40.691 1.00 80.81 103 LEU A O 1
ATOM 817 N N . SER A 1 104 ? -21.586 0.984 38.464 1.00 79.25 104 SER A N 1
ATOM 818 C CA . SER A 1 104 ? -22.804 1.782 38.453 1.00 79.25 104 SER A CA 1
ATOM 819 C C . SER A 1 104 ? -23.964 0.974 39.037 1.00 79.25 104 SER A C 1
ATOM 821 O O . SER A 1 104 ? -24.215 -0.154 38.615 1.00 79.25 104 SER A O 1
ATOM 823 N N . ALA A 1 105 ? -24.664 1.551 40.017 1.00 72.62 105 ALA A N 1
ATOM 824 C CA . ALA A 1 105 ? -25.798 0.901 40.661 1.00 72.62 105 ALA A CA 1
ATOM 825 C C . ALA A 1 105 ? -26.881 0.573 39.629 1.00 72.62 105 ALA A C 1
ATOM 827 O O . ALA A 1 105 ? -27.304 1.427 38.839 1.00 72.62 105 ALA A O 1
ATOM 828 N N . THR A 1 106 ? -27.358 -0.666 39.654 1.00 75.94 106 THR A N 1
ATOM 829 C CA . THR A 1 106 ? -28.460 -1.077 38.789 1.00 75.94 106 THR A CA 1
ATOM 830 C C . THR 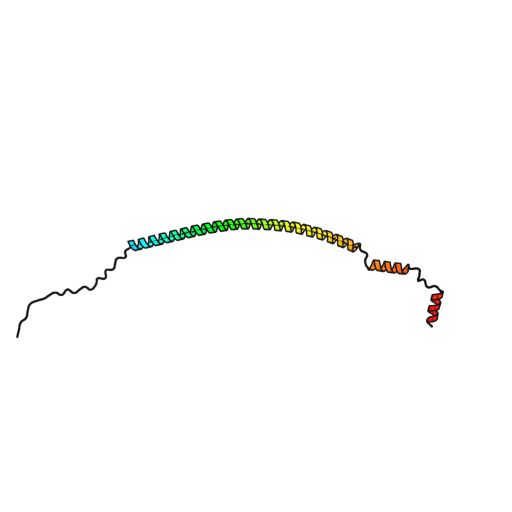A 1 106 ? -29.730 -0.324 39.187 1.00 75.94 106 THR A C 1
ATOM 832 O O . THR A 1 106 ? -29.966 0.001 40.353 1.00 75.94 106 THR A O 1
ATOM 835 N N . LYS A 1 107 ? -30.600 -0.041 38.209 1.00 77.06 107 LYS A N 1
ATOM 836 C CA . LYS A 1 107 ? -31.886 0.639 38.456 1.00 77.06 107 LYS A CA 1
ATOM 837 C C . LYS A 1 107 ? -32.725 -0.082 39.524 1.00 77.06 107 LYS A C 1
ATOM 839 O O . LYS A 1 107 ? -33.497 0.549 40.241 1.00 77.06 107 LYS A O 1
ATOM 844 N N . GLU A 1 108 ? -32.557 -1.396 39.622 1.00 74.75 108 GLU A N 1
ATOM 845 C CA . GLU A 1 108 ? -33.203 -2.260 40.605 1.00 74.75 108 GLU A CA 1
ATOM 846 C C . GLU A 1 108 ? -32.700 -1.983 42.026 1.00 74.75 108 GLU A C 1
ATOM 848 O O . GLU A 1 108 ? -33.522 -1.770 42.916 1.00 74.75 108 GLU A O 1
ATOM 853 N N . GLU A 1 109 ? -31.384 -1.885 42.237 1.00 77.31 109 GLU A N 1
ATOM 854 C CA . GLU A 1 109 ? -30.787 -1.542 43.538 1.00 77.31 109 GLU A CA 1
ATOM 855 C C . GLU A 1 109 ? -31.224 -0.153 44.014 1.00 77.31 109 GLU A C 1
ATOM 857 O O . GLU A 1 109 ? -31.606 0.020 45.174 1.00 77.31 109 GLU A O 1
ATOM 862 N N . VAL A 1 110 ? -31.262 0.826 43.106 1.00 81.56 110 VAL A N 1
ATOM 863 C CA . VAL A 1 110 ? -31.760 2.177 43.414 1.00 81.56 110 VAL A CA 1
ATOM 864 C C . VAL A 1 110 ? -33.255 2.148 43.758 1.00 81.56 110 VAL A C 1
ATOM 866 O O . VAL A 1 110 ? -33.688 2.813 44.699 1.00 81.56 110 VAL A O 1
ATOM 869 N N . GLY A 1 111 ? -34.050 1.337 43.055 1.00 81.19 111 GLY A N 1
ATOM 870 C CA . GLY A 1 111 ? -35.475 1.160 43.347 1.00 81.19 111 GLY A CA 1
ATOM 871 C C . GLY A 1 111 ? -35.741 0.465 44.687 1.00 81.19 111 GLY A C 1
ATOM 872 O O . GLY A 1 111 ? -36.694 0.811 45.388 1.00 81.19 111 GLY A O 1
ATOM 873 N N . VAL A 1 112 ? -34.895 -0.489 45.078 1.00 84.56 112 VAL A N 1
ATOM 874 C CA . VAL A 1 112 ? -34.955 -1.146 46.392 1.00 84.56 112 VAL A CA 1
ATOM 875 C C . VAL A 1 112 ? -34.597 -0.160 47.504 1.00 84.56 112 VAL A C 1
ATOM 877 O O . VAL A 1 112 ? -35.337 -0.063 48.483 1.00 84.56 112 VAL A O 1
ATOM 880 N N . LEU A 1 113 ? -33.539 0.637 47.332 1.00 82.69 113 LEU A N 1
ATOM 881 C CA . LEU A 1 113 ? -33.195 1.732 48.247 1.00 82.69 113 LEU A CA 1
ATOM 882 C C . LEU A 1 113 ? -34.335 2.748 48.381 1.00 82.69 113 LEU A C 1
ATOM 884 O O . LEU A 1 113 ? -34.660 3.148 49.496 1.00 82.69 113 LEU A O 1
ATOM 888 N N . GLN A 1 114 ? -34.998 3.108 47.280 1.00 84.75 114 GLN A N 1
ATOM 889 C CA . GLN A 1 114 ? -36.160 3.998 47.304 1.00 84.75 114 GLN A CA 1
ATOM 890 C C . GLN A 1 114 ? -37.332 3.395 48.095 1.00 84.75 114 GLN A C 1
ATOM 892 O O . GLN A 1 114 ? -37.968 4.101 48.878 1.00 84.75 114 GLN A O 1
ATOM 897 N N . LYS A 1 115 ? -37.597 2.088 47.948 1.00 82.56 115 LYS A N 1
ATOM 898 C CA . LYS A 1 115 ? -38.611 1.383 48.750 1.00 82.56 115 LYS A CA 1
ATOM 899 C C . LYS A 1 115 ? -38.241 1.351 50.230 1.00 82.56 115 LYS A C 1
ATOM 901 O O . LYS A 1 115 ? -39.085 1.653 51.068 1.00 82.56 115 LYS A O 1
ATOM 906 N N . TYR A 1 116 ? -36.990 1.045 50.568 1.00 84.44 116 TYR A N 1
ATOM 907 C CA . TYR A 1 116 ? -36.537 1.084 51.959 1.00 84.44 116 TYR A CA 1
ATOM 908 C C . TYR A 1 116 ? -36.619 2.490 52.550 1.00 84.44 116 TYR A C 1
ATOM 910 O O . TYR A 1 116 ? -37.057 2.628 53.686 1.00 84.44 116 TYR A O 1
ATOM 918 N N . LEU A 1 117 ? -36.302 3.529 51.776 1.00 83.25 117 LEU A N 1
ATOM 919 C CA . LEU A 1 117 ? -36.471 4.917 52.200 1.00 83.25 117 LEU A CA 1
ATOM 920 C C . LEU A 1 117 ? -37.952 5.257 52.436 1.00 83.25 117 LEU A C 1
ATOM 922 O O . LEU A 1 117 ? -38.279 5.852 53.458 1.00 83.25 117 LEU A O 1
ATOM 926 N N . SER A 1 118 ? -38.856 4.805 51.558 1.00 79.25 118 SER A N 1
ATOM 927 C CA . SER A 1 118 ? -40.304 4.984 51.752 1.00 79.25 118 SER A CA 1
ATOM 928 C C . SER A 1 118 ? -40.852 4.238 52.970 1.00 79.25 118 SER A C 1
ATOM 930 O O . SER A 1 118 ? -41.796 4.702 53.599 1.00 79.25 118 SER A O 1
ATOM 932 N N . TYR A 1 119 ? -40.256 3.096 53.326 1.00 78.56 119 TYR A N 1
ATOM 933 C CA . TYR A 1 119 ? -40.613 2.359 54.538 1.00 78.56 119 TYR A CA 1
ATOM 934 C C . TYR A 1 119 ? -39.998 2.974 55.794 1.00 78.56 119 TYR A C 1
ATOM 936 O O . TYR A 1 119 ? -40.546 2.807 56.882 1.00 78.56 119 TYR A O 1
ATOM 94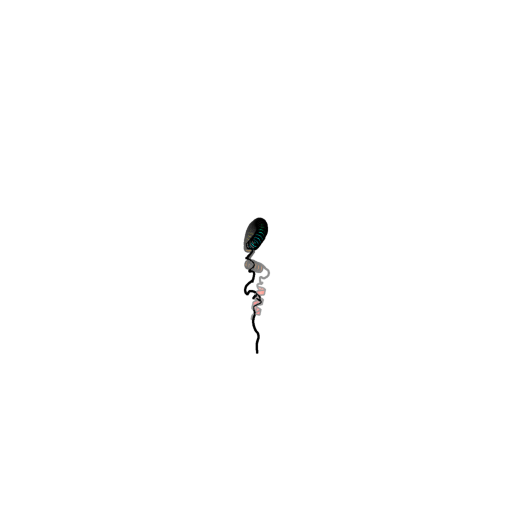4 N N . TRP A 1 120 ? -38.870 3.672 55.653 1.00 76.75 120 TRP A N 1
ATOM 945 C CA . TRP A 1 120 ? -38.250 4.399 56.751 1.00 76.75 120 TRP A CA 1
ATOM 946 C C . TRP A 1 120 ? -39.034 5.666 57.080 1.00 76.75 120 TRP A C 1
ATOM 948 O O . TRP A 1 120 ? -39.046 6.048 58.239 1.00 76.75 120 TRP A O 1
ATOM 958 N N . GLU A 1 121 ? -39.725 6.305 56.133 1.00 70.31 121 GLU A N 1
ATOM 959 C CA . GLU A 1 121 ? -40.526 7.502 56.416 1.00 70.31 121 GLU A CA 1
ATOM 960 C C . GLU A 1 121 ? -41.522 7.248 57.579 1.00 70.31 121 GLU A C 1
ATOM 962 O O . GLU A 1 121 ? -42.567 6.620 57.386 1.00 70.31 121 GLU A O 1
ATOM 967 N N . PRO A 1 122 ? -41.245 7.723 58.816 1.00 61.88 122 PRO A N 1
ATOM 968 C CA . PRO A 1 122 ? -41.993 7.299 60.004 1.00 61.88 122 PRO A CA 1
ATOM 969 C C . PRO A 1 122 ? -43.368 7.971 60.089 1.00 61.88 122 PRO A C 1
ATOM 971 O O . PRO A 1 122 ? -44.102 7.783 61.056 1.00 61.88 122 PRO A O 1
ATOM 974 N N . MET A 1 123 ? -43.713 8.795 59.100 1.00 56.94 123 MET A N 1
ATOM 975 C CA . MET A 1 123 ? -44.854 9.702 59.148 1.00 56.94 123 MET A CA 1
ATOM 976 C C . MET A 1 123 ? -46.183 9.031 58.768 1.00 56.94 123 MET A C 1
ATOM 978 O O . MET A 1 123 ? -47.235 9.623 58.979 1.00 56.94 123 MET A O 1
ATOM 982 N N . ASN A 1 124 ? -46.153 7.795 58.252 1.00 57.78 124 ASN A N 1
ATOM 983 C CA . ASN A 1 124 ? -47.346 7.066 57.798 1.00 57.78 124 ASN A CA 1
ATOM 984 C C . ASN A 1 124 ? -47.801 5.944 58.752 1.00 57.78 124 ASN A C 1
ATOM 986 O O . ASN A 1 124 ? -48.587 5.079 58.356 1.00 57.78 124 ASN A O 1
ATOM 990 N N . PHE A 1 125 ? -47.341 5.922 60.009 1.00 58.78 125 PHE A N 1
ATOM 991 C CA . PHE A 1 125 ? -47.934 5.025 61.004 1.00 58.78 125 PHE A CA 1
ATOM 992 C C . PHE A 1 125 ? -49.345 5.506 61.347 1.00 58.78 125 PHE A C 1
ATOM 994 O O . PHE A 1 125 ? -49.534 6.419 62.147 1.00 58.78 125 PHE A O 1
ATOM 1001 N N . VAL A 1 126 ? -50.336 4.860 60.732 1.00 61.78 126 VAL A N 1
ATOM 1002 C CA . VAL A 1 126 ? -51.758 5.041 61.032 1.00 61.78 126 VAL A CA 1
ATOM 1003 C C . VAL A 1 126 ? -51.959 4.875 62.537 1.00 61.78 126 VAL A C 1
ATOM 1005 O O . VAL A 1 126 ? -51.673 3.817 63.110 1.00 61.78 126 VAL A O 1
ATOM 1008 N N . THR A 1 127 ? -52.443 5.922 63.200 1.00 65.88 127 THR A N 1
ATOM 1009 C CA . THR A 1 127 ? -52.770 5.830 64.628 1.00 65.88 127 THR A CA 1
ATOM 1010 C C . THR A 1 127 ? -53.979 4.908 64.808 1.00 65.88 127 THR A C 1
ATOM 1012 O O . THR A 1 127 ? -54.859 4.848 63.951 1.00 65.88 127 THR A O 1
ATOM 1015 N N . ARG A 1 128 ? -54.068 4.164 65.925 1.00 61.25 128 ARG A N 1
ATOM 1016 C CA . ARG A 1 128 ? -55.173 3.199 66.162 1.00 61.25 128 ARG A CA 1
ATOM 1017 C C . ARG A 1 128 ? -56.568 3.821 65.968 1.00 61.25 128 ARG A C 1
ATOM 1019 O O . ARG A 1 128 ? -57.476 3.144 65.500 1.00 61.25 128 ARG A O 1
ATOM 1026 N N . ALA A 1 129 ? -56.696 5.119 66.251 1.00 61.38 129 ALA A N 1
ATOM 1027 C CA . ALA A 1 129 ? -57.915 5.901 66.057 1.00 61.38 129 ALA A CA 1
ATOM 1028 C C . ALA A 1 129 ? -58.327 6.079 64.578 1.00 61.38 129 ALA A C 1
ATOM 1030 O O . ALA A 1 129 ? -59.513 6.193 64.270 1.00 61.38 129 ALA A O 1
ATOM 1031 N N . GLU A 1 130 ? -57.374 6.106 63.648 1.00 63.34 130 GLU A N 1
ATOM 1032 C CA . GLU A 1 130 ? -57.642 6.211 62.208 1.00 63.34 130 GLU A CA 1
ATOM 1033 C C . GLU A 1 130 ? -58.039 4.856 61.608 1.00 63.34 130 GLU A C 1
ATOM 1035 O O . GLU A 1 130 ? -58.890 4.798 60.716 1.00 63.34 130 GLU A O 1
ATOM 1040 N N . LEU A 1 131 ? -57.506 3.758 62.156 1.00 65.19 131 LEU A N 1
ATOM 1041 C CA . LEU A 1 131 ? -57.850 2.396 61.743 1.00 65.19 131 LEU A CA 1
ATOM 1042 C C . LEU A 1 131 ? -59.317 2.047 62.071 1.00 65.19 131 LEU A C 1
ATOM 1044 O O . LEU A 1 131 ? -60.005 1.453 61.241 1.00 65.19 131 LEU A O 1
ATOM 1048 N N . GLU A 1 132 ? -59.824 2.469 63.237 1.00 60.72 132 GLU A N 1
ATOM 1049 C CA . GLU A 1 132 ? -61.237 2.292 63.619 1.00 60.72 132 GLU A CA 1
ATOM 1050 C C . GLU A 1 132 ? -62.200 3.1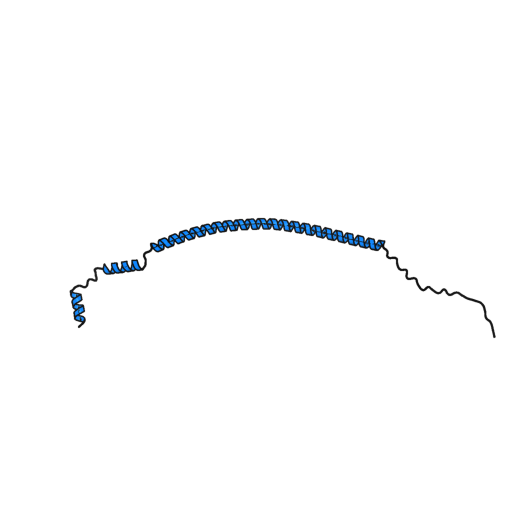00 62.737 1.00 60.72 132 GLU A C 1
ATOM 1052 O O . GLU A 1 132 ? -63.272 2.617 62.370 1.00 60.72 132 GLU A O 1
ATOM 1057 N N . LYS A 1 133 ? -61.826 4.313 62.314 1.00 63.25 133 LYS A N 1
ATOM 1058 C CA . LYS A 1 133 ? -62.669 5.106 61.399 1.00 63.25 133 LYS A CA 1
ATOM 1059 C C . LYS A 1 133 ? -62.764 4.484 60.003 1.00 63.25 133 LYS A C 1
ATOM 1061 O O . LYS A 1 133 ? -63.803 4.609 59.355 1.00 63.25 133 LYS A O 1
ATOM 1066 N N . ALA A 1 134 ? -61.715 3.807 59.538 1.00 63.91 134 ALA A N 1
ATOM 1067 C CA . ALA A 1 134 ? -61.708 3.140 58.237 1.00 63.91 134 ALA A CA 1
ATOM 1068 C C . ALA A 1 134 ? -62.538 1.842 58.219 1.00 63.91 134 ALA A C 1
ATOM 1070 O O . ALA A 1 134 ? -63.132 1.516 57.189 1.00 63.91 134 ALA A O 1
ATOM 1071 N N . THR A 1 135 ? -62.628 1.118 59.340 1.00 61.84 135 THR A N 1
ATOM 1072 C CA . THR A 1 135 ? -63.444 -0.105 59.446 1.00 61.84 135 THR A CA 1
ATOM 1073 C C . THR A 1 135 ? -64.930 0.195 59.649 1.00 61.84 135 THR A C 1
ATOM 1075 O O . THR A 1 135 ? -65.768 -0.523 59.106 1.00 61.84 135 THR A O 1
ATOM 1078 N N . VAL A 1 136 ? -65.275 1.291 60.336 1.00 60.28 136 VAL A N 1
ATOM 1079 C CA . VAL A 1 136 ? -66.673 1.731 60.515 1.00 60.28 136 VAL A CA 1
ATOM 1080 C C . VAL A 1 136 ? -67.292 2.262 59.213 1.00 60.28 136 VAL A C 1
ATOM 1082 O O . VAL A 1 136 ? -68.482 2.078 58.987 1.00 60.28 136 VAL A O 1
ATOM 1085 N N . LYS A 1 137 ? -66.497 2.850 58.307 1.00 53.91 137 LYS A N 1
ATOM 1086 C CA . LYS A 1 137 ? -66.966 3.353 56.997 1.00 53.91 137 LYS A CA 1
ATOM 1087 C C . LYS A 1 137 ? -67.251 2.264 55.949 1.00 53.91 137 LYS A C 1
ATOM 1089 O O . LYS A 1 137 ? -67.681 2.596 54.848 1.00 53.91 137 LYS A O 1
ATOM 1094 N N . LYS A 1 138 ? -66.958 0.994 56.253 1.00 49.06 138 LYS A N 1
ATOM 1095 C CA . LYS A 1 138 ? -67.057 -0.149 55.325 1.00 49.06 138 LYS A CA 1
ATOM 1096 C C . LYS A 1 138 ? -68.204 -1.122 55.649 1.00 49.06 138 LYS A C 1
ATOM 1098 O O . LYS A 1 138 ? -68.198 -2.239 55.134 1.00 49.06 138 LYS A O 1
ATOM 1103 N N . LYS A 1 139 ? -69.156 -0.710 56.491 1.00 40.97 139 LYS A N 1
ATOM 1104 C CA . LYS A 1 139 ? -70.443 -1.389 56.696 1.00 40.97 139 LYS A CA 1
ATOM 1105 C C . LYS A 1 139 ? -71.569 -0.613 56.034 1.00 40.97 139 LYS A C 1
ATOM 1107 O O . LYS A 1 139 ? -71.511 0.634 56.087 1.00 40.97 139 LYS A O 1
#